Protein AF-A0A8D2JEU4-F1 (afdb_monomer_lite)

Foldseek 3Di:
DDQDDDDDDDDDDDDQPDDPVCLVVVCVVVVHHSVCCRVPDDDDDDDDPDPDDDDDHDDDPDDPVNVCCVVQVVCCVPVVDDPVNVVVVVVVVVVVVVVVVVVVVVVVVVVDDDDDDDDDPPPPPPPDPDPPPDDDDDDDDDDDDDDDDDDDDDDDDDDDDDD

Secondary structure (DSSP, 8-state):
--S-------------SS-HHHHHHHHHHHTS-HHHHHHH--------S-S---------S--HHHHHHHHHHHHHHHH---HHHHHHHHHHHHHHHHHHHHHHHHHHHTT---S----------S-------S-----------------------------

pLDDT: mean 71.34, std 24.63, range [29.52, 95.38]

Organism: Varanus komodoensis (NCBI:txid61221)

InterPro domains:
  IPR001873 Epithelial sodium channel [PF00858] (2-92)
  IPR001873 Epithelial sodium channel [PR01078] (38-58)
  IPR001873 Epithelial sodium channel [PR01078] (58-72)
  IPR001873 Epithelial sodium channel [PR01078] (72-88)
  IPR001873 Epithelial sodium channel [PTHR11690] (2-103)

Structure (mmCIF, N/CA/C/O backbone):
data_AF-A0A8D2JEU4-F1
#
_entry.id   AF-A0A8D2JEU4-F1
#
loop_
_atom_site.group_PDB
_atom_site.id
_atom_site.type_symbol
_atom_site.label_atom_id
_atom_site.label_alt_id
_atom_site.label_comp_id
_atom_site.label_asym_id
_atom_site.label_entity_id
_atom_site.label_seq_id
_atom_site.pdbx_PDB_ins_code
_atom_site.Cartn_x
_atom_site.Cartn_y
_atom_site.Cartn_z
_atom_site.occupancy
_atom_site.B_iso_or_equiv
_atom_site.auth_seq_id
_atom_site.auth_comp_id
_atom_site.auth_asym_id
_atom_site.auth_atom_id
_atom_site.pdbx_PDB_model_num
ATOM 1 N N . MET A 1 1 ? -12.568 -12.970 -6.752 1.00 80.62 1 MET A N 1
ATOM 2 C CA . MET A 1 1 ? -12.698 -12.207 -5.489 1.00 80.62 1 MET A CA 1
ATOM 3 C C . MET A 1 1 ? -12.563 -10.726 -5.826 1.00 80.62 1 MET A C 1
ATOM 5 O O . MET A 1 1 ? -11.827 -10.441 -6.764 1.00 80.62 1 MET A O 1
ATOM 9 N N . PRO A 1 2 ? -13.286 -9.811 -5.163 1.00 93.69 2 PRO A N 1
ATOM 10 C CA . PRO A 1 2 ? -13.174 -8.371 -5.423 1.00 93.69 2 PRO A CA 1
ATOM 11 C C . PRO A 1 2 ? -11.810 -7.816 -4.976 1.00 93.69 2 PRO A C 1
ATOM 13 O O . PRO A 1 2 ? -11.245 -8.294 -3.996 1.00 93.69 2 PRO A O 1
ATOM 16 N N . CYS A 1 3 ? -11.294 -6.812 -5.692 1.00 92.31 3 CYS A N 1
ATOM 17 C CA . CYS A 1 3 ? -9.988 -6.195 -5.412 1.00 92.31 3 CYS A CA 1
ATOM 18 C C . CYS A 1 3 ? -9.998 -5.273 -4.186 1.00 92.31 3 CYS A C 1
ATOM 20 O O . CYS A 1 3 ? -8.947 -5.012 -3.613 1.00 92.31 3 CYS A O 1
ATOM 22 N N . ASN A 1 4 ? -11.173 -4.771 -3.799 1.00 94.62 4 ASN A N 1
ATOM 23 C CA . ASN A 1 4 ? -11.349 -3.936 -2.620 1.00 94.62 4 ASN A CA 1
ATOM 24 C C . ASN A 1 4 ? -12.328 -4.619 -1.662 1.00 94.62 4 ASN A C 1
ATOM 26 O O . ASN A 1 4 ? -13.444 -4.971 -2.057 1.00 94.62 4 ASN A O 1
ATOM 30 N N . VAL A 1 5 ? -11.885 -4.842 -0.426 1.00 93.50 5 VAL A N 1
ATOM 31 C CA . VAL A 1 5 ? -12.667 -5.473 0.639 1.00 93.50 5 VAL A CA 1
ATOM 32 C C . VAL A 1 5 ? -12.314 -4.813 1.961 1.00 93.50 5 VAL A C 1
ATOM 34 O O . VAL A 1 5 ? -11.150 -4.772 2.347 1.00 93.50 5 VAL A O 1
ATOM 37 N N . THR A 1 6 ? -13.333 -4.390 2.700 1.00 92.62 6 THR A N 1
ATOM 38 C CA . THR A 1 6 ? -13.192 -3.968 4.094 1.00 92.62 6 THR A CA 1
ATOM 39 C C . THR A 1 6 ? -13.595 -5.122 5.004 1.00 92.62 6 THR A C 1
ATOM 41 O O . THR A 1 6 ? -14.684 -5.680 4.860 1.00 92.62 6 THR A O 1
ATOM 44 N N . ARG A 1 7 ? -12.718 -5.506 5.938 1.00 91.31 7 ARG A N 1
ATOM 45 C CA . ARG A 1 7 ? -13.013 -6.510 6.969 1.00 91.31 7 ARG A CA 1
ATOM 46 C C . ARG A 1 7 ? -12.934 -5.864 8.344 1.00 91.31 7 ARG A C 1
ATOM 48 O O . ARG A 1 7 ? -11.954 -5.198 8.648 1.00 91.31 7 ARG A O 1
ATOM 55 N N . TYR A 1 8 ? -13.944 -6.112 9.170 1.00 92.00 8 TYR A N 1
ATOM 56 C CA . TYR A 1 8 ? -13.958 -5.698 10.569 1.00 92.00 8 TYR A CA 1
ATOM 57 C C . TYR A 1 8 ? -13.536 -6.885 11.433 1.00 92.00 8 TYR A C 1
ATOM 59 O O . TYR A 1 8 ? -14.291 -7.849 11.588 1.00 92.00 8 TYR A O 1
ATOM 67 N N . GLY A 1 9 ? -12.305 -6.841 11.947 1.00 91.31 9 GLY A N 1
ATOM 68 C CA . GLY A 1 9 ? -11.882 -7.740 13.017 1.00 91.31 9 GLY A CA 1
ATOM 69 C C . GLY A 1 9 ? -12.750 -7.494 14.250 1.00 91.31 9 GLY A C 1
ATOM 70 O O . GLY A 1 9 ? -13.063 -6.348 14.561 1.00 91.31 9 GLY A O 1
ATOM 71 N N . LYS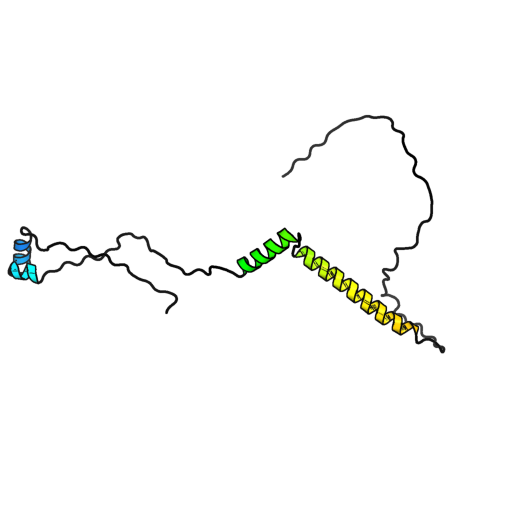 A 1 10 ? -13.186 -8.563 14.918 1.00 92.12 10 LYS A N 1
ATOM 72 C CA . LYS A 1 10 ? -14.006 -8.470 16.129 1.00 92.12 10 LYS A CA 1
ATOM 73 C C . LYS A 1 10 ? -13.313 -9.186 17.277 1.00 92.12 10 LYS A C 1
ATOM 75 O O . LYS A 1 10 ? -12.967 -10.360 17.145 1.00 92.12 10 LYS A O 1
ATOM 80 N N . GLU A 1 11 ? -13.200 -8.505 18.403 1.00 92.75 11 GLU A N 1
ATOM 81 C CA . GLU A 1 11 ? -12.842 -9.099 19.684 1.00 92.75 11 GLU A CA 1
ATOM 82 C C . GLU A 1 11 ? -14.049 -8.993 20.619 1.00 92.75 11 GLU A C 1
ATOM 84 O O . GLU A 1 11 ? -14.778 -8.003 20.594 1.00 92.75 11 GLU A O 1
ATOM 89 N N . LEU A 1 12 ? -14.328 -10.053 21.380 1.00 94.06 12 LEU A N 1
ATOM 90 C CA . LEU A 1 12 ? -15.515 -10.136 22.228 1.00 94.06 12 LEU A CA 1
ATOM 91 C C . LEU A 1 12 ? -15.093 -10.278 23.686 1.00 94.06 12 LEU A C 1
ATOM 93 O O . LEU A 1 12 ? -14.412 -11.237 24.043 1.00 94.06 12 LEU A O 1
ATOM 97 N N . SER A 1 13 ? -15.576 -9.369 24.529 1.00 94.94 13 SER A N 1
ATOM 98 C CA . SER A 1 13 ? -15.498 -9.481 25.983 1.00 94.94 13 SER A CA 1
ATOM 99 C C . SER A 1 13 ? -16.908 -9.473 26.579 1.00 94.94 13 SER A C 1
ATOM 101 O O . SER A 1 13 ? -17.816 -8.820 26.066 1.00 94.94 13 SER A O 1
ATOM 103 N N . MET A 1 14 ? -17.125 -10.267 27.630 1.00 95.00 14 MET A N 1
ATOM 104 C CA . MET A 1 14 ? -18.441 -10.441 28.250 1.00 95.00 14 MET A CA 1
ATOM 105 C C . MET A 1 14 ? -18.335 -10.313 29.765 1.00 95.00 14 MET A C 1
ATOM 107 O O . MET A 1 14 ? -17.448 -10.893 30.391 1.00 95.00 14 MET A O 1
ATOM 111 N N . VAL A 1 15 ? -19.283 -9.591 30.361 1.00 94.88 15 VAL A N 1
ATOM 112 C CA . VAL A 1 15 ? -19.426 -9.450 31.814 1.00 94.88 15 VAL A CA 1
ATOM 113 C C . VAL A 1 15 ? -20.847 -9.798 32.239 1.00 94.88 15 VAL A C 1
ATOM 115 O O . VAL A 1 15 ? -21.806 -9.605 31.493 1.00 94.88 15 VAL A O 1
ATOM 118 N N . LYS A 1 16 ? -20.997 -10.322 33.459 1.00 93.50 16 LYS A N 1
ATOM 119 C CA . LYS A 1 16 ? -22.308 -10.704 33.989 1.00 93.50 16 LYS A CA 1
ATOM 120 C C . LYS A 1 16 ? -23.135 -9.465 34.348 1.00 93.50 16 LYS A C 1
ATOM 122 O O . LYS A 1 16 ? -22.726 -8.666 35.190 1.00 93.50 16 LYS A O 1
ATOM 127 N N . ILE A 1 17 ? -24.334 -9.369 33.777 1.00 93.06 17 ILE A N 1
ATOM 128 C CA . ILE A 1 17 ? -25.355 -8.353 34.069 1.00 93.06 17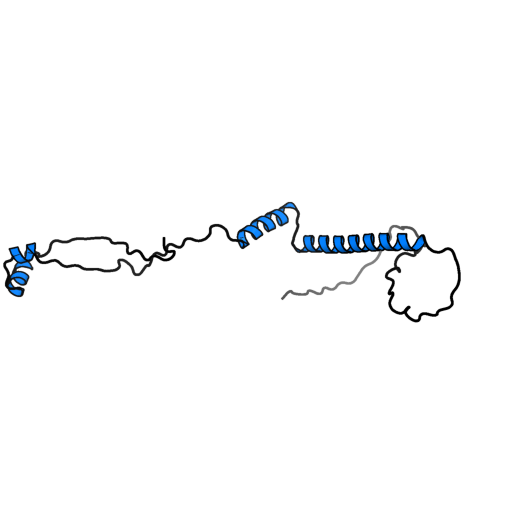 ILE A CA 1
ATOM 129 C C . ILE A 1 17 ? -26.661 -9.092 34.427 1.00 93.06 17 ILE A C 1
ATOM 131 O O . ILE A 1 17 ? -26.957 -10.104 33.798 1.00 93.06 17 ILE A O 1
ATOM 135 N N . PRO A 1 18 ? -27.457 -8.627 35.407 1.00 91.75 18 PRO A N 1
ATOM 136 C CA . PRO A 1 18 ? -27.185 -7.536 36.342 1.00 91.75 18 PRO A CA 1
ATOM 137 C C . PRO A 1 18 ? -26.277 -7.959 37.510 1.00 91.75 18 PRO A C 1
ATOM 139 O O . PRO A 1 18 ? -26.139 -9.140 37.832 1.00 91.75 18 PRO A O 1
ATOM 142 N N . SER A 1 19 ? -25.681 -6.976 38.191 1.00 93.31 19 SER A N 1
ATOM 143 C CA . SER A 1 19 ? -25.018 -7.217 39.476 1.00 93.31 19 SER A CA 1
ATOM 144 C C . SER A 1 19 ? -26.069 -7.361 40.582 1.00 93.31 19 SER A C 1
ATOM 146 O O . SER A 1 19 ? -27.193 -6.873 40.453 1.00 93.31 19 SER A O 1
ATOM 148 N N . LYS A 1 20 ? -25.714 -7.985 41.715 1.00 91.00 20 LYS A N 1
ATOM 149 C CA . LYS A 1 20 ? -26.638 -8.130 42.860 1.00 91.00 20 LYS A CA 1
ATOM 150 C C . LYS A 1 20 ? -27.189 -6.780 43.350 1.00 91.00 20 LYS A C 1
ATOM 152 O O . LYS A 1 20 ? -28.319 -6.718 43.821 1.00 91.00 20 LYS A O 1
ATOM 157 N N . ALA A 1 21 ? -26.405 -5.708 43.218 1.00 91.56 21 ALA A N 1
ATOM 158 C CA . ALA A 1 21 ? -26.816 -4.358 43.591 1.00 91.56 21 ALA A CA 1
ATOM 159 C C . ALA A 1 21 ? -27.789 -3.736 42.571 1.00 91.56 21 ALA A C 1
ATOM 161 O O . ALA A 1 21 ? -28.763 -3.098 42.969 1.00 91.56 21 ALA A O 1
ATOM 162 N N . SER A 1 22 ? -27.565 -3.933 41.265 1.00 92.94 22 SER A N 1
ATOM 163 C CA . SER A 1 22 ? -28.399 -3.330 40.214 1.00 92.94 22 SER A CA 1
ATOM 164 C C . SER A 1 22 ? -29.643 -4.148 39.853 1.00 92.94 22 SER A C 1
ATOM 166 O O . SER A 1 22 ? -30.590 -3.580 39.308 1.00 92.94 22 SER A O 1
ATOM 168 N N . ALA A 1 23 ? -29.693 -5.440 40.200 1.00 93.25 23 ALA A N 1
ATOM 169 C CA . ALA A 1 23 ? -30.819 -6.331 39.902 1.00 93.25 23 ALA A CA 1
ATOM 170 C C . ALA A 1 23 ? -32.158 -5.790 40.431 1.00 93.25 23 ALA A C 1
ATOM 172 O O . ALA A 1 23 ? -33.114 -5.678 39.666 1.00 93.25 23 ALA A O 1
ATOM 173 N N . LYS A 1 24 ? -32.201 -5.350 41.697 1.00 92.44 24 LYS A N 1
ATOM 174 C CA . LYS A 1 24 ? -33.398 -4.758 42.327 1.00 92.44 24 LYS A CA 1
ATOM 175 C C . LYS A 1 24 ? -33.874 -3.490 41.623 1.00 92.44 24 LYS A C 1
ATOM 177 O O . LYS A 1 24 ? -35.073 -3.290 41.432 1.00 92.44 24 LYS A O 1
ATOM 182 N N . TYR A 1 25 ? -32.934 -2.630 41.232 1.00 93.69 25 TYR A N 1
ATOM 183 C CA . TYR A 1 25 ? -33.246 -1.394 40.519 1.00 93.69 25 TYR A CA 1
ATOM 184 C C . TYR A 1 25 ? -33.822 -1.689 39.131 1.00 93.69 25 TYR A C 1
ATOM 186 O O . TYR A 1 25 ? -34.853 -1.130 38.766 1.00 93.69 25 TYR A O 1
ATOM 194 N N . LEU A 1 26 ? -33.197 -2.599 38.380 1.00 93.19 26 LEU A N 1
ATOM 195 C CA . LEU A 1 26 ? -33.648 -2.983 37.042 1.00 93.19 26 LEU A CA 1
ATOM 196 C C . LEU A 1 26 ? -35.003 -3.699 37.083 1.00 93.19 26 LEU A C 1
ATOM 198 O O . LEU A 1 26 ? -35.884 -3.367 36.294 1.00 93.19 26 LEU A O 1
ATOM 202 N N . ALA A 1 27 ? -35.208 -4.600 38.046 1.00 94.00 27 ALA A N 1
ATOM 203 C CA . ALA A 1 27 ? -36.485 -5.270 38.277 1.00 94.00 27 ALA A CA 1
ATOM 204 C C . ALA A 1 27 ? -37.617 -4.263 38.534 1.00 94.00 27 ALA A C 1
ATOM 206 O O . ALA A 1 27 ? -38.663 -4.320 37.887 1.00 94.00 27 ALA A O 1
ATOM 207 N N . LYS A 1 28 ? -37.380 -3.271 39.407 1.00 94.56 28 LYS A N 1
ATOM 208 C CA . LYS A 1 28 ? -38.354 -2.208 39.699 1.00 94.56 28 LYS A CA 1
ATOM 209 C C . LYS A 1 28 ? -38.577 -1.269 38.509 1.00 94.56 28 LYS A C 1
ATOM 211 O O . LYS A 1 28 ? -39.714 -0.889 38.250 1.00 94.56 28 LYS A O 1
ATOM 216 N N . LYS A 1 29 ? -37.518 -0.904 37.778 1.00 94.62 29 LYS A N 1
ATOM 217 C CA . LYS A 1 29 ? -37.586 0.012 36.625 1.00 94.62 29 LYS A CA 1
ATOM 218 C C . LYS A 1 29 ? -38.370 -0.581 35.457 1.00 94.62 29 LYS A C 1
ATOM 220 O O . LYS A 1 29 ? -39.148 0.128 34.832 1.00 94.62 29 LYS A O 1
ATOM 225 N N . TYR A 1 30 ? -38.166 -1.864 35.176 1.00 93.75 30 TYR A N 1
ATOM 226 C CA . TYR A 1 30 ? -38.845 -2.560 34.082 1.00 93.75 30 TYR A CA 1
ATOM 227 C C . TYR A 1 30 ? -40.109 -3.307 34.528 1.00 93.75 30 TYR A C 1
ATOM 229 O O . TYR A 1 30 ? -40.765 -3.926 33.696 1.00 93.75 30 TYR A O 1
ATOM 237 N N . ASN A 1 31 ? -40.467 -3.235 35.817 1.00 95.38 31 ASN A N 1
ATOM 238 C CA . ASN A 1 31 ? -41.595 -3.941 36.429 1.00 95.38 31 ASN A CA 1
ATOM 239 C C . ASN A 1 31 ? -41.601 -5.452 36.113 1.00 95.38 31 ASN A C 1
ATOM 241 O O . ASN A 1 31 ? -42.610 -6.026 35.697 1.00 95.38 31 ASN A O 1
ATOM 245 N N . ARG A 1 32 ? -40.437 -6.095 36.258 1.00 94.88 32 ARG A N 1
ATOM 246 C CA . ARG A 1 32 ? -40.225 -7.533 36.018 1.00 94.88 32 ARG A CA 1
ATOM 247 C C . ARG A 1 32 ? -39.511 -8.176 37.201 1.00 94.88 32 ARG A C 1
ATOM 249 O O . ARG A 1 32 ? -38.895 -7.484 38.005 1.00 94.88 32 ARG A O 1
ATOM 256 N N . SER A 1 33 ? -39.585 -9.504 37.306 1.00 93.81 33 SER A N 1
ATOM 257 C CA . SER A 1 33 ? -38.849 -10.248 38.332 1.00 93.81 33 SER A CA 1
ATOM 258 C C . SER A 1 33 ? -37.338 -10.158 38.099 1.00 93.81 33 SER A C 1
ATOM 260 O O . SER A 1 33 ? -36.881 -10.049 36.962 1.00 93.81 33 SER A O 1
ATOM 262 N N . GLU A 1 34 ? -36.544 -10.243 39.169 1.00 90.81 34 GLU A N 1
ATOM 263 C CA . GLU A 1 34 ? -35.075 -10.242 39.065 1.00 90.81 34 GLU A CA 1
ATOM 264 C C . GLU A 1 34 ? -34.558 -11.375 38.164 1.00 90.81 34 GLU A C 1
ATOM 266 O O . GLU A 1 34 ? -33.603 -11.181 37.414 1.00 90.81 34 GLU A O 1
ATOM 271 N N . GLN A 1 35 ? -35.233 -12.529 38.183 1.00 91.38 35 GLN A N 1
ATOM 272 C CA . GLN A 1 35 ? -34.915 -13.663 37.319 1.00 91.38 35 GLN A CA 1
ATOM 273 C C . GLN A 1 35 ? -35.141 -13.336 35.837 1.00 91.38 35 GLN A C 1
ATOM 275 O O . GLN A 1 35 ? -34.259 -13.574 35.017 1.00 91.38 35 GLN A O 1
ATOM 280 N N . TYR A 1 36 ? -36.264 -12.692 35.502 1.00 93.69 36 TYR A N 1
ATOM 281 C CA . TYR A 1 36 ? -36.540 -12.265 34.130 1.00 93.69 36 TYR A CA 1
ATOM 282 C C . TYR A 1 36 ? -35.481 -11.281 33.623 1.00 93.69 36 TYR A C 1
ATOM 284 O O . TYR A 1 36 ? -35.064 -11.365 32.469 1.00 93.69 36 TYR A O 1
ATOM 292 N N . ILE A 1 37 ? -35.019 -10.372 34.487 1.00 94.81 37 ILE A N 1
ATOM 293 C CA . ILE A 1 37 ? -33.948 -9.432 34.146 1.00 94.81 37 ILE A CA 1
ATOM 294 C C . ILE A 1 37 ? -32.645 -10.175 33.829 1.00 94.81 37 ILE A C 1
ATOM 296 O O . ILE A 1 37 ? -31.997 -9.843 32.843 1.00 94.81 37 ILE A O 1
ATOM 300 N N . GLY A 1 38 ? -32.270 -11.177 34.626 1.00 91.88 38 GLY A N 1
ATOM 301 C CA . GLY A 1 38 ? -31.041 -11.948 34.407 1.00 91.88 38 GLY A CA 1
ATOM 302 C C . GLY A 1 38 ? -31.057 -12.840 33.162 1.00 91.88 38 GLY A C 1
ATOM 303 O O . GLY A 1 38 ? -29.997 -13.120 32.614 1.00 91.88 38 GLY A O 1
ATOM 304 N N . GLU A 1 39 ? -32.236 -13.273 32.718 1.00 93.50 39 GLU A N 1
ATOM 305 C CA . GLU A 1 39 ? -32.387 -14.178 31.569 1.00 93.50 39 GLU A CA 1
ATOM 306 C C . GLU A 1 39 ? -32.635 -13.440 30.242 1.00 93.50 39 GLU A C 1
ATOM 308 O O . GLU A 1 39 ? -32.327 -13.980 29.184 1.00 93.50 39 GLU A O 1
ATOM 313 N N . ASN A 1 40 ? -33.177 -12.214 30.280 1.00 93.81 40 ASN A N 1
ATOM 314 C CA . ASN A 1 40 ? -33.650 -11.518 29.073 1.00 93.81 40 ASN A CA 1
ATOM 315 C C . ASN A 1 40 ? -32.964 -10.173 28.794 1.00 93.81 40 ASN A C 1
ATOM 317 O O . ASN A 1 40 ? -33.105 -9.651 27.688 1.00 93.81 40 ASN A O 1
ATOM 321 N N . ILE A 1 41 ? -32.250 -9.574 29.756 1.00 92.56 41 ILE A N 1
ATOM 322 C CA . ILE A 1 41 ? -31.515 -8.326 29.502 1.00 92.56 41 ILE A CA 1
ATOM 323 C C . ILE A 1 41 ? -30.114 -8.630 28.976 1.00 92.56 41 ILE A C 1
ATOM 325 O O . ILE A 1 41 ? -29.345 -9.362 29.594 1.00 92.56 41 ILE A O 1
ATOM 329 N N . LEU A 1 42 ? -29.766 -7.969 27.871 1.00 93.88 42 LEU A N 1
ATOM 330 C CA . LEU A 1 42 ? -28.419 -7.919 27.316 1.00 93.88 42 LEU A CA 1
ATOM 331 C C . LEU A 1 42 ? -27.991 -6.464 27.109 1.00 93.88 42 LEU A C 1
ATOM 333 O O . LEU A 1 42 ? -28.816 -5.593 26.832 1.00 93.88 42 LEU A O 1
ATOM 337 N N . VAL A 1 43 ? -26.693 -6.210 27.239 1.00 93.81 43 VAL A N 1
ATOM 338 C CA . VAL A 1 43 ? -26.073 -4.925 26.908 1.00 93.81 43 VAL A CA 1
ATOM 339 C C . VAL A 1 43 ? -24.994 -5.214 25.877 1.00 93.81 43 VAL A C 1
ATOM 341 O O . VAL A 1 43 ? -24.151 -6.079 26.104 1.00 93.81 43 VAL A O 1
ATOM 344 N N . LEU A 1 44 ? -25.055 -4.523 24.742 1.00 95.25 44 LEU A N 1
ATOM 345 C CA . LEU A 1 44 ? -24.092 -4.645 23.656 1.00 95.25 44 LEU A CA 1
ATOM 346 C C . LEU A 1 44 ? -23.411 -3.295 23.473 1.00 95.25 44 LEU A C 1
ATOM 348 O O . LEU A 1 44 ? -24.085 -2.305 23.197 1.00 95.25 44 LEU A O 1
ATOM 352 N N . ASP A 1 45 ? -22.094 -3.283 23.628 1.00 94.44 45 ASP A N 1
ATOM 353 C CA . ASP A 1 45 ? -21.260 -2.119 23.360 1.00 94.44 45 ASP A CA 1
ATOM 354 C C . ASP A 1 45 ? -20.334 -2.446 22.184 1.00 94.44 45 ASP A C 1
ATOM 356 O O . ASP A 1 45 ? -19.636 -3.462 22.205 1.00 94.44 45 ASP A O 1
ATOM 360 N N . ILE A 1 46 ? -20.395 -1.634 21.127 1.00 94.69 46 ILE A N 1
ATOM 361 C CA . ILE A 1 46 ? -19.601 -1.805 19.906 1.00 94.69 46 ILE A CA 1
ATOM 362 C C . ILE A 1 46 ? -18.751 -0.556 19.749 1.00 94.69 46 ILE A C 1
ATOM 364 O O . ILE A 1 46 ? -19.267 0.530 19.485 1.00 94.69 46 ILE A O 1
ATOM 368 N N . PHE A 1 47 ? -17.443 -0.735 19.862 1.00 92.88 47 PHE A N 1
ATOM 369 C CA . PHE A 1 47 ? -16.470 0.338 19.747 1.00 92.88 47 PHE A CA 1
ATOM 370 C C . PHE A 1 47 ? -15.244 -0.131 18.961 1.00 92.88 47 PHE A C 1
ATOM 372 O O . PHE A 1 47 ? -14.995 -1.327 18.809 1.00 92.88 47 PHE A O 1
ATOM 379 N N . PHE A 1 48 ? -14.482 0.830 18.444 1.00 91.38 48 PHE A N 1
ATOM 380 C CA . PHE A 1 48 ? -13.181 0.573 17.835 1.00 91.38 48 PHE A CA 1
ATOM 381 C C . PHE A 1 48 ? -12.106 0.626 18.924 1.00 91.38 48 PHE A C 1
ATOM 383 O O . PHE A 1 48 ? -12.049 1.603 19.667 1.00 91.38 48 PHE A O 1
ATOM 390 N N . GLU A 1 49 ? -11.262 -0.405 19.019 1.00 83.31 49 GLU A N 1
ATOM 391 C CA . GLU A 1 49 ? -10.174 -0.481 20.011 1.00 83.31 49 GLU A CA 1
ATOM 392 C C . GLU A 1 49 ? -9.162 0.661 19.838 1.00 83.31 49 GLU A C 1
ATOM 394 O O . GLU A 1 49 ? -8.758 1.312 20.799 1.00 83.31 49 GLU A O 1
ATOM 399 N N . ALA A 1 50 ? -8.808 0.957 18.590 1.00 81.19 50 ALA A N 1
ATOM 400 C CA . ALA A 1 50 ? -8.014 2.112 18.212 1.00 81.19 50 ALA A CA 1
ATOM 401 C C . ALA A 1 50 ? -8.576 2.715 16.920 1.00 81.19 50 ALA A C 1
ATOM 403 O O . ALA A 1 50 ? -9.104 2.003 16.068 1.00 81.19 50 ALA A O 1
ATOM 404 N N . LEU A 1 51 ? -8.387 4.023 16.718 1.00 76.12 51 LEU A N 1
ATOM 405 C CA . LEU A 1 51 ? -8.656 4.715 15.443 1.00 76.12 51 LEU A CA 1
ATOM 406 C C . LEU A 1 51 ? -7.632 4.352 14.345 1.00 76.12 51 LEU A C 1
ATOM 408 O O . LEU A 1 51 ? -7.468 5.085 13.371 1.00 76.12 51 LEU A O 1
ATOM 412 N N . ASN A 1 52 ? -6.912 3.242 14.520 1.00 70.62 52 ASN A N 1
ATOM 413 C CA . ASN A 1 52 ? -5.881 2.788 13.610 1.00 70.62 52 ASN A CA 1
ATOM 414 C C . ASN A 1 52 ? -6.488 1.770 12.642 1.00 70.62 52 ASN A C 1
ATOM 416 O O . ASN A 1 52 ? -6.917 0.691 13.044 1.00 70.62 52 ASN A O 1
ATOM 420 N N . TYR A 1 53 ? -6.546 2.133 11.366 1.00 80.75 53 TYR A N 1
ATOM 421 C CA . TYR A 1 53 ? -7.023 1.254 10.307 1.00 80.75 53 TYR A CA 1
ATOM 422 C C . TYR A 1 53 ? -5.841 0.472 9.745 1.00 80.75 53 TYR A C 1
ATOM 424 O O . TYR A 1 53 ? -4.857 1.065 9.304 1.00 80.75 53 TYR A O 1
ATOM 432 N N . GLU A 1 54 ? -5.943 -0.852 9.717 1.00 81.31 54 GLU A N 1
ATOM 433 C CA . GLU A 1 54 ? -4.956 -1.678 9.031 1.00 81.31 54 GLU A CA 1
ATOM 434 C C . GLU A 1 54 ? -5.320 -1.786 7.546 1.00 81.31 54 GLU A C 1
ATOM 436 O O . GLU A 1 54 ? -6.418 -2.213 7.181 1.00 81.31 54 GLU A O 1
ATOM 441 N N . THR A 1 55 ? -4.398 -1.372 6.677 1.00 85.56 55 THR A N 1
ATOM 442 C CA . THR A 1 55 ? -4.557 -1.464 5.222 1.00 85.56 55 THR A CA 1
ATOM 443 C C . THR A 1 55 ? -3.640 -2.558 4.685 1.00 85.56 55 THR A C 1
ATOM 445 O O . THR A 1 55 ? -2.421 -2.485 4.812 1.00 85.56 55 THR A O 1
ATOM 448 N N . ILE A 1 56 ? -4.231 -3.601 4.094 1.00 85.06 56 ILE A N 1
ATOM 449 C CA . ILE A 1 56 ? -3.492 -4.707 3.473 1.00 85.06 56 ILE A CA 1
ATOM 450 C C . ILE A 1 56 ? -3.622 -4.565 1.960 1.00 85.06 56 ILE A C 1
ATOM 452 O O . ILE A 1 56 ? -4.631 -4.947 1.366 1.00 85.06 56 ILE A O 1
ATOM 456 N N . GLU A 1 57 ? -2.589 -4.005 1.338 1.00 88.69 57 GLU A N 1
ATOM 457 C CA . GLU A 1 57 ? -2.522 -3.827 -0.111 1.00 88.69 57 GLU A CA 1
ATOM 458 C C . GLU A 1 57 ? -1.606 -4.866 -0.755 1.00 88.69 57 GLU A C 1
ATOM 460 O O . GLU A 1 57 ? -0.464 -5.072 -0.341 1.00 88.69 57 GLU A O 1
ATOM 465 N N . GLN A 1 58 ? -2.084 -5.490 -1.831 1.00 85.62 58 GLN A N 1
ATOM 466 C CA . GLN A 1 58 ? -1.261 -6.362 -2.662 1.00 85.62 58 GLN A CA 1
ATOM 467 C C . GLN A 1 58 ? -0.520 -5.521 -3.699 1.00 85.62 58 GLN A C 1
ATOM 469 O O . GLN A 1 58 ? -1.086 -5.115 -4.714 1.00 85.62 58 GLN A O 1
ATOM 474 N N . LYS A 1 59 ? 0.761 -5.256 -3.441 1.00 88.94 59 LYS A N 1
ATOM 475 C CA . LYS A 1 59 ? 1.640 -4.554 -4.382 1.00 88.94 59 LYS A CA 1
ATOM 476 C C . LYS A 1 59 ? 2.343 -5.553 -5.294 1.00 88.94 59 LYS A C 1
ATOM 478 O O . LYS A 1 59 ? 2.675 -6.665 -4.882 1.00 88.94 59 LYS A O 1
ATOM 483 N N . LYS A 1 60 ? 2.565 -5.165 -6.551 1.00 87.12 60 LYS A N 1
ATOM 484 C CA . LYS A 1 60 ? 3.360 -5.970 -7.484 1.00 87.12 60 LYS A CA 1
ATOM 485 C C . LYS A 1 60 ? 4.791 -6.035 -6.953 1.00 87.12 60 LYS A C 1
ATOM 487 O O . LYS A 1 60 ? 5.392 -4.999 -6.704 1.00 87.12 60 LYS A O 1
ATOM 492 N N . ALA A 1 61 ? 5.330 -7.242 -6.805 1.00 85.88 61 ALA A N 1
ATOM 493 C CA . ALA A 1 61 ? 6.707 -7.434 -6.344 1.00 85.88 61 ALA A CA 1
ATOM 494 C C . ALA A 1 61 ? 7.748 -6.931 -7.360 1.00 85.88 61 ALA A C 1
ATOM 496 O O . ALA A 1 61 ? 8.893 -6.686 -7.000 1.00 85.88 61 ALA A O 1
ATOM 497 N N . TYR A 1 62 ? 7.348 -6.787 -8.627 1.00 87.38 62 TYR A N 1
ATOM 498 C CA . TYR A 1 62 ? 8.215 -6.330 -9.696 1.00 87.38 62 TYR A CA 1
ATOM 499 C C . TYR A 1 62 ? 7.450 -5.442 -10.674 1.00 87.38 62 TYR A C 1
ATOM 501 O O . TYR A 1 62 ? 6.365 -5.797 -11.146 1.00 87.38 62 TYR A O 1
ATOM 509 N N . GLU A 1 63 ? 8.024 -4.284 -10.975 1.00 91.56 63 GLU A N 1
ATOM 510 C CA . GLU A 1 63 ? 7.496 -3.337 -11.952 1.00 91.56 63 GLU A CA 1
ATOM 511 C C . GLU A 1 63 ? 8.385 -3.287 -13.194 1.00 91.56 63 GLU A C 1
ATOM 513 O O . GLU A 1 63 ? 9.545 -3.691 -13.166 1.00 91.56 63 GLU A O 1
ATOM 518 N N . VAL A 1 64 ? 7.856 -2.740 -14.292 1.00 93.19 64 VAL A N 1
ATOM 519 C CA . VAL A 1 64 ? 8.626 -2.541 -15.534 1.00 93.19 64 VAL A CA 1
ATOM 520 C C . VAL A 1 64 ? 9.866 -1.679 -15.276 1.00 93.19 64 VAL A C 1
ATOM 522 O O . VAL A 1 64 ? 10.918 -1.933 -15.852 1.00 93.19 64 VAL A O 1
ATOM 525 N N . ALA A 1 65 ? 9.769 -0.708 -14.362 1.00 91.06 65 ALA A N 1
ATOM 526 C CA . ALA A 1 65 ? 10.912 0.082 -13.919 1.00 91.06 65 ALA A CA 1
ATOM 527 C C . ALA A 1 65 ? 11.990 -0.782 -13.235 1.00 91.06 65 ALA A C 1
ATOM 529 O O . ALA A 1 65 ? 13.169 -0.608 -13.528 1.00 91.06 65 ALA A O 1
ATOM 530 N N . GLY A 1 66 ? 11.592 -1.747 -12.396 1.00 92.31 66 GLY A N 1
ATOM 531 C CA . GLY A 1 66 ? 12.507 -2.725 -11.797 1.00 92.31 66 GLY A CA 1
ATOM 532 C C . GLY A 1 66 ? 13.188 -3.601 -12.851 1.00 92.31 66 GLY A C 1
ATOM 533 O O . GLY A 1 66 ? 14.403 -3.757 -12.817 1.00 92.31 66 GLY A O 1
ATOM 534 N N . LEU A 1 67 ? 12.433 -4.061 -13.858 1.00 93.44 67 LEU A N 1
ATOM 535 C CA . LEU A 1 67 ? 12.970 -4.838 -14.985 1.00 93.44 67 LEU A CA 1
ATOM 536 C C . LEU A 1 67 ? 14.048 -4.089 -15.762 1.00 93.44 67 LEU A C 1
ATOM 538 O O . LEU A 1 67 ? 15.126 -4.620 -16.028 1.00 93.44 67 LEU A O 1
ATOM 542 N N . LEU A 1 68 ? 13.747 -2.850 -16.143 1.00 90.38 68 LEU A N 1
ATOM 543 C CA . LEU A 1 68 ? 14.679 -2.009 -16.885 1.00 90.38 68 LEU A CA 1
ATOM 544 C C . LEU A 1 68 ? 15.892 -1.626 -16.028 1.00 90.38 68 LEU A C 1
ATOM 546 O O . LEU A 1 68 ? 16.996 -1.533 -16.562 1.00 90.38 68 LEU A O 1
ATOM 550 N N . GLY A 1 69 ? 15.697 -1.450 -14.717 1.00 91.88 69 GLY A N 1
ATOM 551 C CA . GLY A 1 69 ? 16.763 -1.204 -13.749 1.00 91.88 69 GLY A CA 1
ATOM 552 C C . GLY A 1 69 ? 17.737 -2.373 -13.631 1.00 91.88 69 GLY A C 1
ATOM 553 O O . GLY A 1 69 ? 18.943 -2.156 -13.711 1.00 91.88 69 GLY A O 1
ATOM 554 N N . ASP A 1 70 ? 17.242 -3.606 -13.530 1.00 93.50 70 ASP A N 1
ATOM 555 C CA . ASP A 1 70 ? 18.099 -4.793 -13.418 1.00 93.50 70 ASP A CA 1
ATOM 556 C C . ASP A 1 70 ? 18.875 -5.059 -14.715 1.00 93.50 70 ASP A C 1
ATOM 558 O O . ASP A 1 70 ? 20.080 -5.322 -14.680 1.00 93.50 70 ASP A O 1
ATOM 562 N N . ILE A 1 71 ? 18.218 -4.926 -15.873 1.00 90.62 71 ILE A N 1
ATOM 563 C CA . ILE A 1 71 ? 18.876 -5.068 -17.181 1.00 90.62 71 ILE A CA 1
ATOM 564 C C . ILE A 1 71 ? 19.921 -3.962 -17.370 1.00 90.62 71 ILE A C 1
ATOM 566 O O . ILE A 1 71 ? 21.071 -4.247 -17.701 1.00 90.62 71 ILE A O 1
ATOM 570 N N . GLY A 1 72 ? 19.544 -2.702 -17.144 1.00 88.31 72 GLY A N 1
ATOM 571 C CA . GLY A 1 72 ? 20.441 -1.557 -17.297 1.00 88.31 72 GLY A CA 1
ATOM 572 C C . GLY A 1 72 ? 21.605 -1.584 -16.307 1.00 88.31 72 GLY A C 1
ATOM 573 O O . GLY A 1 72 ? 22.736 -1.293 -16.688 1.00 88.31 72 GLY A O 1
ATOM 574 N N . GLY A 1 73 ? 21.354 -1.995 -15.065 1.00 89.06 73 GLY A N 1
ATOM 575 C CA . GLY A 1 73 ? 22.365 -2.136 -14.022 1.00 89.06 73 GLY A CA 1
ATOM 576 C C . GLY A 1 73 ? 23.390 -3.214 -14.355 1.00 89.06 73 GLY A C 1
ATOM 577 O O . GLY A 1 73 ? 24.589 -2.962 -14.260 1.00 89.06 73 GLY A O 1
ATOM 578 N N . GLN A 1 74 ? 22.947 -4.386 -14.822 1.00 89.12 74 GLN A N 1
ATOM 579 C CA . GLN A 1 74 ? 23.871 -5.438 -15.256 1.00 89.12 74 GLN A CA 1
ATOM 580 C C . GLN A 1 74 ? 24.648 -5.034 -16.518 1.00 89.12 74 GLN A C 1
ATOM 582 O O . GLN A 1 74 ? 25.870 -5.174 -16.550 1.00 89.12 74 GLN A O 1
ATOM 587 N N . MET A 1 75 ? 23.987 -4.479 -17.538 1.00 86.25 75 MET A N 1
ATOM 588 C CA . MET A 1 75 ? 24.672 -4.041 -18.765 1.00 86.25 75 MET A CA 1
ATOM 589 C C . MET A 1 75 ? 25.677 -2.905 -18.498 1.00 86.25 75 MET A C 1
ATOM 591 O O . MET A 1 75 ? 26.792 -2.927 -19.028 1.00 86.25 75 MET A O 1
ATOM 595 N N . GLY A 1 76 ? 25.320 -1.955 -17.630 1.00 85.25 76 GLY A N 1
ATOM 596 C CA . GLY A 1 76 ? 26.189 -0.855 -17.218 1.00 85.25 76 GLY A CA 1
ATOM 597 C C . GLY A 1 76 ? 27.375 -1.309 -16.367 1.00 85.25 76 GLY A C 1
ATOM 598 O O . GLY A 1 76 ? 28.479 -0.809 -16.560 1.00 85.25 76 GLY A O 1
ATOM 599 N N . LEU A 1 77 ? 27.186 -2.289 -15.478 1.00 80.69 77 LEU A N 1
ATOM 600 C CA . LEU A 1 77 ? 28.251 -2.797 -14.607 1.00 80.69 77 LEU A CA 1
ATOM 601 C C . LEU A 1 77 ? 29.268 -3.677 -15.352 1.00 80.69 77 LEU A C 1
ATOM 603 O O . LEU A 1 77 ? 30.462 -3.578 -15.084 1.00 80.69 77 LEU A O 1
ATOM 607 N N . PHE A 1 78 ? 28.814 -4.538 -16.270 1.00 73.62 78 PHE A N 1
ATOM 608 C CA . PHE A 1 78 ? 29.689 -5.516 -16.932 1.00 73.62 78 PHE A CA 1
ATOM 609 C C . PHE A 1 78 ? 30.356 -4.999 -18.212 1.00 73.62 78 PHE A C 1
ATOM 611 O O . PHE A 1 78 ? 31.479 -5.401 -18.508 1.00 73.62 78 PHE A O 1
ATOM 618 N N . ILE A 1 79 ? 29.683 -4.138 -18.982 1.00 76.50 79 ILE A N 1
ATOM 619 C CA . ILE A 1 79 ? 30.189 -3.648 -20.278 1.00 76.50 79 ILE A CA 1
ATOM 620 C C . ILE A 1 79 ? 30.576 -2.161 -20.195 1.00 76.50 79 ILE A C 1
ATOM 622 O O . ILE A 1 79 ? 31.304 -1.663 -21.050 1.00 76.50 79 ILE A O 1
ATOM 626 N N . GLY A 1 80 ? 30.099 -1.428 -19.180 1.00 74.44 80 GLY A N 1
ATOM 627 C CA . GLY A 1 80 ? 30.121 0.038 -19.206 1.00 74.44 80 GLY A CA 1
ATOM 628 C C . GLY A 1 80 ? 29.169 0.608 -20.264 1.00 74.44 80 GLY A C 1
ATOM 629 O O . GLY A 1 80 ? 29.271 1.780 -20.624 1.00 74.44 80 GLY A O 1
ATOM 630 N N . ALA A 1 81 ? 28.261 -0.222 -20.793 1.00 77.75 81 ALA A N 1
ATOM 631 C CA . ALA A 1 81 ? 27.320 0.171 -21.827 1.00 77.75 81 ALA A CA 1
ATOM 632 C C . ALA A 1 81 ? 26.172 0.973 -21.210 1.00 77.75 81 ALA A C 1
ATOM 634 O O . ALA A 1 81 ? 25.466 0.511 -20.315 1.00 77.75 81 ALA A O 1
ATOM 635 N N . SER A 1 82 ? 25.971 2.182 -21.721 1.00 76.56 82 SER A N 1
ATOM 636 C CA . SER A 1 82 ? 24.829 3.044 -21.417 1.00 76.56 82 SER A CA 1
ATOM 637 C C . SER A 1 82 ? 23.957 3.237 -22.661 1.00 76.56 82 SER A C 1
ATOM 639 O O . SER A 1 82 ? 24.362 2.901 -23.777 1.00 76.56 82 SER A O 1
ATOM 641 N N . ILE A 1 83 ? 22.771 3.834 -22.506 1.00 79.88 83 ILE A N 1
ATOM 642 C CA . ILE A 1 83 ? 21.902 4.183 -23.646 1.00 79.88 83 ILE A CA 1
ATOM 643 C C . ILE A 1 83 ? 22.669 5.012 -24.693 1.00 79.88 83 ILE A C 1
ATOM 645 O O . ILE A 1 83 ? 22.492 4.792 -25.887 1.00 79.88 83 ILE A O 1
ATOM 649 N N . LEU A 1 84 ? 23.582 5.891 -24.263 1.00 83.19 84 LEU A N 1
ATOM 650 C CA . LEU A 1 84 ? 24.418 6.689 -25.166 1.00 83.19 84 LEU A CA 1
ATOM 651 C C . LEU A 1 84 ? 25.351 5.816 -26.018 1.00 83.19 84 LEU A C 1
ATOM 653 O O . LEU A 1 84 ? 25.432 6.025 -27.222 1.00 83.19 84 LEU A O 1
ATOM 657 N N . THR A 1 85 ? 25.978 4.790 -25.429 1.00 85.81 85 THR A N 1
ATOM 658 C CA . THR A 1 85 ? 26.852 3.861 -26.178 1.00 85.81 85 THR A CA 1
ATOM 659 C C . THR A 1 85 ? 26.085 3.047 -27.223 1.00 85.81 85 THR A C 1
ATOM 661 O O . THR A 1 85 ? 26.601 2.753 -28.299 1.00 85.81 85 THR A O 1
ATOM 664 N N . VAL A 1 86 ? 24.822 2.709 -26.939 1.00 85.56 86 VAL A N 1
ATOM 665 C CA . VAL A 1 86 ? 23.952 2.003 -27.887 1.00 85.56 86 VAL A CA 1
ATOM 666 C C . VAL A 1 86 ? 23.558 2.923 -29.044 1.00 85.56 86 VAL A C 1
ATOM 668 O O . VAL A 1 86 ? 23.595 2.498 -30.198 1.00 85.56 86 VAL A O 1
ATOM 671 N N . LEU A 1 87 ? 23.215 4.182 -28.756 1.00 85.69 87 LEU A N 1
ATOM 672 C CA . LEU A 1 87 ? 22.908 5.180 -29.784 1.00 85.69 87 LEU A CA 1
ATOM 673 C C . LEU A 1 87 ? 24.114 5.451 -30.695 1.00 85.69 87 LEU A C 1
ATOM 675 O O . LEU A 1 87 ? 23.958 5.467 -31.912 1.00 85.69 87 LEU A O 1
ATOM 679 N N . GLU A 1 88 ? 25.318 5.555 -30.131 1.00 90.06 88 GLU A N 1
ATOM 680 C CA . GLU A 1 88 ? 26.556 5.720 -30.902 1.00 90.06 88 GLU A CA 1
ATOM 681 C C . GLU A 1 88 ? 26.810 4.537 -31.853 1.00 90.06 88 GLU A C 1
ATOM 683 O O . GLU A 1 88 ? 27.164 4.728 -33.020 1.00 90.06 88 GLU A O 1
ATOM 688 N N . LEU A 1 89 ? 26.560 3.305 -31.394 1.00 88.06 89 LEU A N 1
ATOM 689 C CA . LEU A 1 89 ? 26.675 2.118 -32.240 1.00 88.06 89 LEU A CA 1
ATOM 690 C C . LEU A 1 89 ? 25.673 2.143 -33.405 1.00 88.06 89 LEU A C 1
ATOM 692 O O . LEU A 1 89 ? 26.022 1.744 -34.520 1.00 88.06 89 LEU A O 1
ATOM 696 N N . PHE A 1 90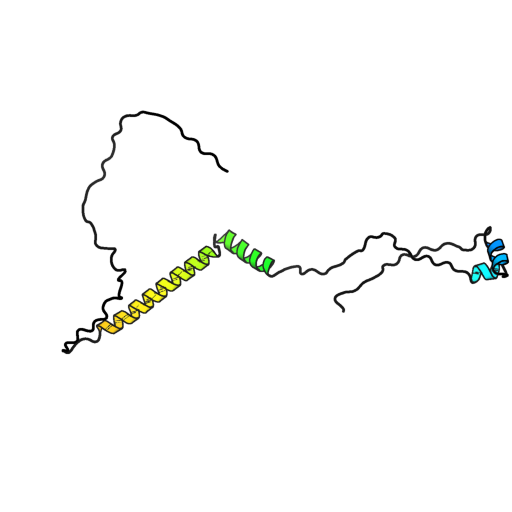 ? 24.445 2.617 -33.172 1.00 92.44 90 PHE A N 1
ATOM 697 C CA . PHE A 1 90 ? 23.439 2.761 -34.226 1.00 92.44 90 PHE A CA 1
ATOM 698 C C . PHE A 1 90 ? 23.803 3.847 -35.245 1.00 92.44 90 PHE A C 1
ATOM 700 O O . PHE A 1 90 ? 23.681 3.592 -36.446 1.00 92.44 90 PHE A O 1
ATOM 707 N N . ASP A 1 91 ? 24.297 5.004 -34.802 1.00 93.62 91 ASP A N 1
ATOM 708 C CA . ASP A 1 91 ? 24.759 6.076 -35.694 1.00 93.62 91 ASP A CA 1
ATOM 709 C C . ASP A 1 91 ? 25.934 5.610 -36.562 1.00 93.62 91 ASP A C 1
ATOM 711 O O . ASP A 1 91 ? 25.928 5.777 -37.789 1.00 93.62 91 ASP A O 1
ATOM 715 N N . TYR A 1 92 ? 26.911 4.934 -35.951 1.00 93.31 92 TYR A N 1
ATOM 716 C CA . TYR A 1 92 ? 28.030 4.343 -36.680 1.00 93.31 92 TYR A CA 1
ATOM 717 C C . TYR A 1 92 ? 27.555 3.294 -37.695 1.00 93.31 92 TYR A C 1
ATOM 719 O O . TYR A 1 92 ? 27.958 3.319 -38.863 1.00 93.31 92 TYR A O 1
ATOM 727 N N . ALA A 1 93 ? 26.661 2.389 -37.285 1.00 93.38 93 ALA A N 1
ATOM 728 C CA . ALA A 1 93 ? 26.107 1.370 -38.170 1.00 93.38 93 ALA A CA 1
ATOM 729 C C . ALA A 1 93 ? 25.349 1.991 -39.354 1.00 93.38 93 ALA A C 1
ATOM 731 O O . ALA A 1 93 ? 25.523 1.545 -40.493 1.00 93.38 93 ALA A O 1
ATOM 732 N N . TYR A 1 94 ? 24.553 3.036 -39.119 1.00 94.94 94 TYR A N 1
ATOM 733 C CA . TYR A 1 94 ? 23.824 3.745 -40.168 1.00 94.94 94 TYR A CA 1
ATOM 734 C C . TYR A 1 94 ? 24.772 4.361 -41.204 1.00 94.94 94 TYR A C 1
ATOM 736 O O . TYR A 1 94 ? 24.594 4.144 -42.410 1.00 94.94 94 TYR A O 1
ATOM 744 N N . GLU A 1 95 ? 25.819 5.062 -40.762 1.00 92.31 95 GLU A N 1
ATOM 745 C CA . GLU A 1 95 ? 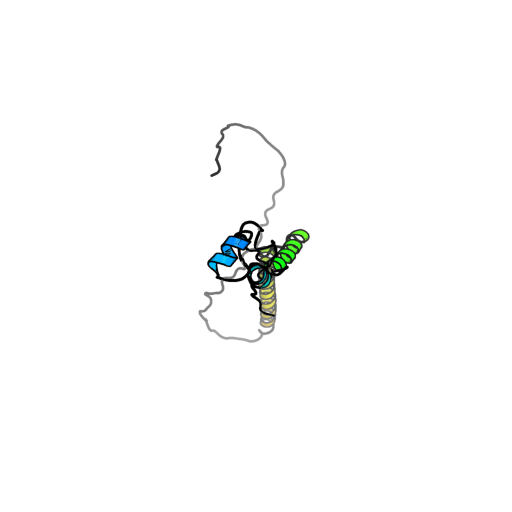26.775 5.693 -41.676 1.00 92.31 95 GLU A CA 1
ATOM 746 C C . GLU A 1 95 ? 27.580 4.643 -42.465 1.00 92.31 95 GLU A C 1
ATOM 748 O O . GLU A 1 95 ? 27.782 4.783 -43.677 1.00 92.31 95 GLU A O 1
ATOM 753 N N . VAL A 1 96 ? 27.948 3.524 -41.831 1.00 92.62 96 VAL A N 1
ATOM 754 C CA . VAL A 1 96 ? 28.613 2.396 -42.505 1.00 92.62 96 VAL A CA 1
ATOM 755 C C . VAL A 1 96 ? 27.707 1.754 -43.559 1.00 92.62 96 VAL A C 1
ATOM 757 O O . VAL A 1 96 ? 28.160 1.490 -44.681 1.00 92.62 96 VAL A O 1
ATOM 760 N N . ILE A 1 97 ? 26.430 1.517 -43.247 1.00 92.25 97 ILE A N 1
ATOM 761 C CA . ILE A 1 97 ? 25.458 0.949 -44.194 1.00 92.25 97 ILE A CA 1
ATOM 762 C C . ILE A 1 97 ? 25.263 1.897 -45.379 1.00 92.25 97 ILE A C 1
ATOM 764 O O . ILE A 1 97 ? 25.347 1.470 -46.535 1.00 92.25 97 ILE A O 1
ATOM 768 N N . LYS A 1 98 ? 25.078 3.192 -45.119 1.00 91.44 98 LYS A N 1
ATOM 769 C CA . LYS A 1 98 ? 24.958 4.229 -46.150 1.00 91.44 98 LYS A CA 1
ATOM 770 C C . LYS A 1 98 ? 26.195 4.275 -47.047 1.00 91.44 98 LYS A C 1
ATOM 772 O O . LYS A 1 98 ? 26.056 4.253 -48.272 1.00 91.44 98 LYS A O 1
ATOM 777 N N . PHE A 1 99 ? 27.399 4.255 -46.473 1.00 88.12 99 PHE A N 1
ATOM 778 C CA . PHE A 1 99 ? 28.651 4.220 -47.233 1.00 88.12 99 PHE A CA 1
ATOM 779 C C . PHE A 1 99 ? 28.755 2.966 -48.114 1.00 88.12 99 PHE A C 1
ATOM 781 O O . PHE A 1 99 ? 29.073 3.061 -49.305 1.00 88.12 99 PHE A O 1
ATOM 788 N N . ARG A 1 100 ? 28.432 1.786 -47.569 1.00 86.00 100 ARG A N 1
ATOM 789 C CA . ARG A 1 100 ? 28.434 0.511 -48.310 1.00 86.00 100 ARG A CA 1
ATOM 790 C C . ARG A 1 100 ? 27.423 0.514 -49.460 1.00 86.00 100 ARG A C 1
ATOM 792 O O . ARG A 1 100 ? 27.777 0.117 -50.573 1.00 86.00 100 ARG A O 1
ATOM 799 N N . LEU A 1 101 ? 26.206 1.010 -49.229 1.00 85.62 101 LEU A N 1
ATOM 800 C CA . LEU A 1 101 ? 25.168 1.145 -50.256 1.00 85.62 101 LEU A CA 1
ATOM 801 C C . LEU A 1 101 ? 25.568 2.151 -51.349 1.00 85.62 101 LEU A C 1
ATOM 803 O O . LEU A 1 101 ? 25.368 1.878 -52.535 1.00 85.62 101 LEU A O 1
ATOM 807 N N . CYS A 1 102 ? 26.182 3.279 -50.986 1.00 80.25 102 CYS A N 1
ATOM 808 C CA . CYS A 1 102 ? 26.711 4.253 -51.943 1.00 80.25 102 CYS A CA 1
ATOM 809 C C . CYS A 1 102 ? 27.837 3.660 -52.806 1.00 80.25 102 CYS A C 1
ATOM 811 O O . CYS A 1 102 ? 27.809 3.805 -54.031 1.00 80.25 102 CYS A O 1
ATOM 813 N N . ARG A 1 103 ? 28.781 2.914 -52.212 1.00 76.44 103 ARG A N 1
ATOM 814 C CA . ARG A 1 103 ? 29.855 2.232 -52.963 1.00 76.44 103 ARG A CA 1
ATOM 815 C C . ARG A 1 103 ? 29.312 1.188 -53.938 1.00 76.44 103 ARG A C 1
ATOM 817 O O . ARG A 1 103 ? 29.771 1.130 -55.080 1.00 76.44 103 ARG A O 1
ATOM 824 N N . ALA A 1 104 ? 28.309 0.414 -53.526 1.00 69.19 104 ALA A N 1
ATOM 825 C CA . ALA A 1 104 ? 27.658 -0.573 -54.388 1.00 69.19 104 ALA A CA 1
ATOM 826 C C . ALA A 1 104 ? 26.913 0.072 -55.576 1.00 69.19 104 ALA A C 1
ATOM 828 O O . ALA A 1 104 ? 26.891 -0.491 -56.673 1.00 69.19 104 ALA A O 1
ATOM 829 N N . LYS A 1 105 ? 26.340 1.272 -55.397 1.00 66.56 105 LYS A N 1
ATOM 830 C CA . LYS A 1 105 ? 25.701 2.037 -56.485 1.00 66.56 105 LYS A CA 1
ATOM 831 C C . LYS A 1 105 ? 26.720 2.687 -57.433 1.00 66.56 105 LYS A C 1
ATOM 833 O O . LYS A 1 105 ? 26.489 2.690 -58.641 1.00 66.56 105 LYS A O 1
ATOM 838 N N . CYS A 1 106 ? 27.856 3.177 -56.931 1.00 60.41 106 CYS A N 1
ATOM 839 C CA . CYS A 1 106 ? 28.902 3.781 -57.768 1.00 60.41 106 CYS A CA 1
ATOM 840 C C . CYS A 1 106 ? 29.646 2.763 -58.649 1.00 60.41 106 CYS A C 1
ATOM 842 O O . CYS A 1 106 ? 29.933 3.067 -59.805 1.00 60.41 106 CYS A O 1
ATOM 844 N N . GLN A 1 107 ? 29.891 1.534 -58.175 1.00 56.47 107 GLN A N 1
ATOM 845 C CA . GLN A 1 107 ? 30.535 0.499 -59.002 1.00 56.47 107 GLN A CA 1
ATOM 846 C C . GLN A 1 107 ? 29.682 0.059 -60.205 1.00 56.47 107 GLN A C 1
ATOM 848 O O . GLN A 1 107 ? 30.232 -0.312 -61.240 1.00 56.47 107 GLN A O 1
ATOM 853 N N . LYS A 1 108 ? 28.347 0.162 -60.121 1.00 50.19 108 LYS A N 1
ATOM 854 C CA . LYS A 1 108 ? 27.459 -0.120 -61.262 1.00 50.19 108 LYS A CA 1
ATOM 855 C C . LYS A 1 108 ? 27.495 0.967 -62.343 1.00 50.19 108 LYS A C 1
ATOM 857 O O . LYS A 1 108 ? 27.234 0.655 -63.499 1.00 50.19 108 LYS A O 1
ATOM 862 N N . LYS A 1 109 ? 27.847 2.216 -62.006 1.00 46.38 109 LYS A N 1
ATOM 863 C CA . LYS A 1 109 ? 27.893 3.328 -62.975 1.00 46.38 109 LYS A CA 1
ATOM 864 C C . LYS A 1 109 ? 29.153 3.364 -63.845 1.00 46.38 109 LYS A C 1
ATOM 866 O O . LYS A 1 109 ? 29.109 3.966 -64.906 1.00 46.38 109 LYS A O 1
ATOM 871 N N . HIS A 1 110 ? 30.246 2.703 -63.456 1.00 47.28 110 HIS A N 1
ATOM 872 C CA . HIS A 1 110 ? 31.500 2.743 -64.227 1.00 47.28 110 HIS A CA 1
ATOM 873 C C . HIS A 1 110 ? 31.637 1.618 -65.280 1.00 47.28 110 HIS A C 1
ATOM 875 O O . HIS A 1 110 ? 32.643 1.555 -65.982 1.00 47.28 110 HIS A O 1
ATOM 881 N N . LYS A 1 111 ? 30.646 0.721 -65.422 1.00 41.03 111 LYS A N 1
ATOM 882 C CA . LYS A 1 111 ? 30.659 -0.355 -66.441 1.00 41.03 111 LYS A CA 1
ATOM 883 C C . LYS A 1 111 ? 29.818 -0.040 -67.693 1.00 41.03 111 LYS A C 1
ATOM 885 O O . LYS A 1 111 ? 29.730 -0.871 -68.586 1.00 41.03 111 LYS A O 1
ATOM 890 N N . SER A 1 112 ? 29.230 1.153 -67.789 1.00 48.25 112 SER A N 1
ATOM 891 C CA . SER A 1 112 ? 28.465 1.591 -68.964 1.00 48.25 112 SER A CA 1
ATOM 892 C C . SER A 1 112 ? 28.884 3.001 -69.362 1.00 48.25 112 SER A C 1
ATOM 894 O O . SER A 1 112 ? 28.213 3.957 -69.002 1.00 48.25 112 SER A O 1
ATOM 896 N N . ASN A 1 113 ? 30.019 3.130 -70.048 1.00 42.81 113 ASN A N 1
ATOM 897 C CA . ASN A 1 113 ? 30.332 4.294 -70.880 1.00 42.81 113 ASN A CA 1
ATOM 898 C C . ASN A 1 113 ? 31.388 3.887 -71.918 1.00 42.81 113 ASN A C 1
ATOM 900 O O . ASN A 1 113 ? 32.582 4.118 -71.753 1.00 42.81 113 ASN A O 1
ATOM 904 N N . ASN A 1 114 ? 30.921 3.237 -72.982 1.00 45.62 114 ASN A N 1
ATOM 905 C CA . ASN A 1 114 ? 31.518 3.356 -74.306 1.00 45.62 114 ASN A CA 1
ATOM 906 C C . ASN A 1 114 ? 30.385 3.793 -75.250 1.00 45.62 114 ASN A C 1
ATOM 908 O O . ASN A 1 114 ? 29.279 3.272 -75.115 1.00 45.62 114 ASN A O 1
ATOM 912 N N . SER A 1 115 ? 30.690 4.724 -76.155 1.00 42.47 115 SER A N 1
ATOM 913 C CA . SER A 1 115 ? 29.819 5.385 -77.151 1.00 42.47 115 SER A CA 1
ATOM 914 C C . SER A 1 115 ? 29.134 6.712 -76.761 1.00 42.47 115 SER A C 1
ATOM 916 O O . SER A 1 115 ? 28.036 6.756 -76.222 1.00 42.47 115 SER A O 1
ATOM 918 N N . ASP A 1 116 ? 29.838 7.784 -77.147 1.00 44.94 116 ASP A N 1
ATOM 919 C CA . ASP A 1 116 ? 29.400 8.908 -77.996 1.00 44.94 116 ASP A CA 1
ATOM 920 C C . ASP A 1 116 ? 28.285 9.901 -77.579 1.00 44.94 116 ASP A C 1
ATOM 922 O O . ASP A 1 116 ? 27.102 9.591 -77.551 1.00 44.94 116 ASP A O 1
ATOM 926 N N . LYS A 1 117 ? 28.740 11.169 -77.503 1.00 42.75 117 LYS A N 1
ATOM 927 C CA . LYS A 1 117 ? 28.153 12.442 -77.992 1.00 42.75 117 LYS A CA 1
ATOM 928 C C . LYS A 1 117 ? 26.851 12.977 -77.379 1.00 42.75 117 LYS A C 1
ATOM 930 O O . LYS A 1 117 ? 25.784 12.400 -77.512 1.00 42.75 117 LYS A O 1
ATOM 935 N N . GLY A 1 118 ? 26.919 14.229 -76.915 1.00 34.62 118 GLY A N 1
ATOM 936 C CA . GLY A 1 118 ? 25.741 15.094 -76.812 1.00 34.62 118 GLY A CA 1
ATOM 937 C C . GLY A 1 118 ? 25.945 16.298 -75.901 1.00 34.62 118 GLY A C 1
ATOM 938 O O . GLY A 1 118 ? 25.995 16.159 -74.686 1.00 34.62 118 GLY A O 1
ATOM 939 N N . VAL A 1 119 ? 26.055 17.483 -76.499 1.00 49.66 119 VAL A N 1
ATOM 940 C CA . VAL A 1 119 ? 26.059 18.787 -75.829 1.00 49.66 119 VAL A CA 1
ATOM 941 C C . VAL A 1 119 ? 24.723 18.998 -75.111 1.00 49.66 119 VAL A C 1
ATOM 943 O O . VAL A 1 119 ? 23.699 19.188 -75.759 1.00 49.66 119 VAL A O 1
ATOM 946 N N . ALA A 1 120 ? 24.739 19.006 -73.782 1.00 42.81 120 ALA A N 1
ATOM 947 C CA . ALA A 1 120 ? 23.723 19.659 -72.965 1.00 42.81 120 ALA A CA 1
ATOM 948 C C . ALA A 1 120 ? 24.399 20.160 -71.684 1.00 42.81 120 ALA A C 1
ATOM 950 O O . ALA A 1 120 ? 24.736 19.383 -70.792 1.00 42.81 120 ALA A O 1
ATOM 951 N N . LEU A 1 121 ? 24.632 21.472 -71.616 1.00 45.41 121 LEU A N 1
ATOM 952 C CA . LEU A 1 121 ? 24.934 22.170 -70.371 1.00 45.41 121 LEU A CA 1
ATOM 953 C C . LEU A 1 121 ? 23.669 22.107 -69.505 1.00 45.41 121 LEU A C 1
ATOM 955 O O . LEU A 1 121 ? 22.805 22.974 -69.602 1.00 45.41 121 LEU A O 1
ATOM 959 N N . SER A 1 122 ? 23.528 21.042 -68.715 1.00 32.84 122 SER A N 1
ATOM 960 C CA . SER A 1 122 ? 22.490 20.965 -67.690 1.00 32.84 122 SER A CA 1
ATOM 961 C C . SER A 1 122 ? 23.013 21.683 -66.455 1.00 32.84 122 SER A C 1
ATOM 963 O O . SER A 1 122 ? 23.903 21.206 -65.754 1.00 32.84 122 SER A O 1
ATOM 965 N N . LEU A 1 123 ? 22.486 22.881 -66.247 1.00 49.66 123 LEU A N 1
ATOM 966 C CA . LEU A 1 123 ? 22.789 23.770 -65.140 1.00 49.66 123 LEU A CA 1
ATOM 967 C C . LEU A 1 123 ? 22.062 23.249 -63.890 1.00 49.66 123 LEU A C 1
ATOM 969 O O . LEU A 1 123 ? 21.010 23.754 -63.538 1.00 49.66 123 LEU A O 1
ATOM 973 N N . ASP A 1 124 ? 22.607 22.205 -63.264 1.00 39.69 124 ASP A N 1
ATOM 974 C CA . ASP A 1 124 ? 22.172 21.687 -61.951 1.00 39.69 124 ASP A CA 1
ATOM 975 C C . ASP A 1 124 ? 23.365 21.189 -61.099 1.00 39.69 124 ASP A C 1
ATOM 977 O O . ASP A 1 124 ? 23.224 20.378 -60.184 1.00 39.69 124 ASP A O 1
ATOM 981 N N . ASP A 1 125 ? 24.570 21.712 -61.352 1.00 43.59 125 ASP A N 1
ATOM 982 C CA . ASP A 1 125 ? 25.780 21.442 -60.557 1.00 43.59 125 ASP A CA 1
ATOM 983 C C . ASP A 1 125 ? 26.006 22.495 -59.451 1.00 43.59 125 ASP A C 1
ATOM 985 O O . ASP A 1 125 ? 27.114 22.968 -59.216 1.00 43.59 125 ASP A O 1
ATOM 989 N N . VAL A 1 126 ? 24.943 22.850 -58.718 1.00 42.94 126 VAL A N 1
ATOM 990 C CA . VAL A 1 126 ? 25.044 23.606 -57.449 1.00 42.94 126 VAL A CA 1
ATOM 991 C C . VAL A 1 126 ? 24.261 22.893 -56.344 1.00 42.94 126 VAL A C 1
ATOM 993 O O . VAL A 1 126 ? 23.482 23.494 -55.617 1.00 42.94 126 VAL A O 1
ATOM 996 N N . LYS A 1 127 ? 24.444 21.573 -56.184 1.00 38.06 127 LYS A N 1
ATOM 997 C CA . LYS A 1 127 ? 24.218 20.922 -54.873 1.00 38.06 127 LYS A CA 1
ATOM 998 C C . LYS A 1 127 ? 24.873 19.552 -54.710 1.00 38.06 127 LYS A C 1
ATOM 1000 O O . LYS A 1 127 ? 24.285 18.624 -54.160 1.00 38.06 127 LYS A O 1
ATOM 1005 N N . ARG A 1 128 ? 26.133 19.417 -55.118 1.00 38.09 128 ARG A N 1
ATOM 1006 C CA . ARG A 1 128 ? 27.019 18.399 -54.543 1.00 38.09 128 ARG A CA 1
ATOM 1007 C C . ARG A 1 128 ? 28.115 19.104 -53.772 1.00 38.09 128 ARG A C 1
ATOM 1009 O O . ARG A 1 128 ? 29.217 19.298 -54.263 1.00 38.09 128 ARG A O 1
ATOM 1016 N N . HIS A 1 129 ? 27.792 19.473 -52.536 1.00 34.81 129 HIS A N 1
ATOM 1017 C CA . HIS A 1 129 ? 28.832 19.573 -51.527 1.00 34.81 129 HIS A CA 1
ATOM 1018 C C . HIS A 1 129 ? 29.496 18.194 -51.455 1.00 34.81 129 HIS A C 1
ATOM 1020 O O . HIS A 1 129 ? 28.919 17.231 -50.950 1.00 34.81 129 HIS A O 1
ATOM 1026 N N . ASN A 1 130 ? 30.683 18.096 -52.041 1.00 39.38 130 ASN A N 1
ATOM 1027 C CA . ASN A 1 130 ? 31.662 17.102 -51.652 1.00 39.38 130 ASN A CA 1
ATOM 1028 C C . ASN A 1 130 ? 31.995 17.339 -50.171 1.00 39.38 130 ASN A C 1
ATOM 1030 O O . ASN A 1 130 ? 32.362 18.459 -49.819 1.00 39.38 130 ASN A O 1
ATOM 1034 N N . PRO A 1 131 ? 32.007 16.302 -49.324 1.00 36.97 13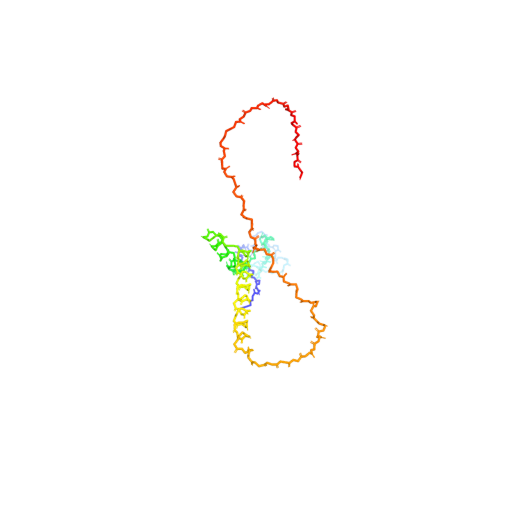1 PRO A N 1
ATOM 1035 C CA . PRO A 1 131 ? 32.996 16.188 -48.277 1.00 36.97 131 PRO A CA 1
ATOM 1036 C C . PRO A 1 131 ? 33.995 15.133 -48.756 1.00 36.97 131 PRO A C 1
ATOM 1038 O O . PRO A 1 131 ? 34.015 13.991 -48.310 1.00 36.97 131 PRO A O 1
ATOM 1041 N N . CYS A 1 132 ? 34.772 15.500 -49.769 1.00 38.31 132 CYS A N 1
ATOM 1042 C CA . CYS A 1 132 ? 35.990 14.793 -50.149 1.00 38.31 132 CYS A CA 1
ATOM 1043 C C . CYS A 1 132 ? 37.096 15.830 -50.350 1.00 38.31 132 CYS A C 1
ATOM 1045 O O . CYS A 1 132 ? 37.747 15.878 -51.383 1.00 38.31 132 CYS A O 1
ATOM 1047 N N . GLU A 1 133 ? 37.287 16.664 -49.331 1.00 36.81 133 GLU A N 1
ATOM 1048 C CA . GLU A 1 133 ? 38.570 17.2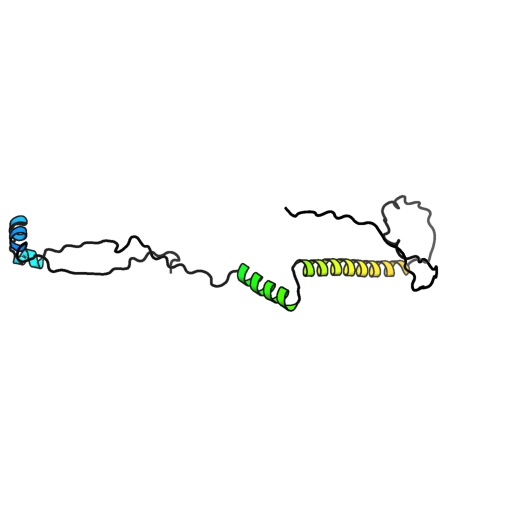88 -49.029 1.00 36.81 133 GLU A CA 1
ATOM 1049 C C . GLU A 1 133 ? 38.850 17.068 -47.545 1.00 36.81 133 GLU A C 1
ATOM 1051 O O . GLU A 1 133 ? 38.451 17.852 -46.694 1.00 36.81 133 GLU A O 1
ATOM 1056 N N . ASN A 1 134 ? 39.496 15.948 -47.231 1.00 36.00 134 ASN A N 1
ATOM 1057 C CA . ASN A 1 134 ? 40.643 15.964 -46.334 1.00 36.00 134 ASN A CA 1
ATOM 1058 C C . ASN A 1 134 ? 41.402 14.653 -46.537 1.00 36.00 134 ASN A C 1
ATOM 1060 O O . ASN A 1 134 ? 40.958 13.615 -46.065 1.00 36.00 134 ASN A O 1
ATOM 1064 N N . ILE A 1 135 ? 42.450 14.699 -47.358 1.00 44.28 135 ILE A N 1
ATOM 1065 C CA . ILE A 1 135 ? 43.637 13.824 -47.416 1.00 44.28 135 ILE A CA 1
ATOM 1066 C C . ILE A 1 135 ? 44.327 14.193 -48.739 1.00 44.28 135 ILE A C 1
ATOM 1068 O O . ILE A 1 135 ? 44.134 13.578 -49.787 1.00 44.28 135 ILE A O 1
ATOM 1072 N N . ARG A 1 136 ? 45.139 15.250 -48.707 1.00 35.16 136 ARG A N 1
ATOM 1073 C CA . ARG A 1 136 ? 46.297 15.360 -49.596 1.00 35.16 136 ARG A CA 1
ATOM 1074 C C . ARG A 1 136 ? 47.440 15.921 -48.765 1.00 35.16 136 ARG A C 1
ATOM 1076 O O . ARG A 1 136 ? 47.302 16.954 -48.126 1.00 35.16 136 ARG A O 1
ATOM 1083 N N . GLY A 1 137 ? 48.489 15.114 -48.662 1.00 29.52 137 GLY A N 1
ATOM 1084 C CA . GLY A 1 137 ? 49.509 15.217 -47.633 1.00 29.52 137 GLY A CA 1
ATOM 1085 C C . GLY A 1 137 ? 50.413 16.437 -47.740 1.00 29.52 137 GLY A C 1
ATOM 1086 O O . GLY A 1 137 ? 50.710 16.929 -48.826 1.00 29.52 137 GLY A O 1
ATOM 1087 N N . HIS A 1 138 ? 50.932 16.827 -46.582 1.00 32.12 138 HIS A N 1
ATOM 1088 C CA . HIS A 1 138 ? 52.251 17.429 -46.467 1.00 32.12 138 HIS A CA 1
ATOM 1089 C C . HIS A 1 138 ? 53.305 16.315 -46.395 1.00 32.12 138 HIS A C 1
ATOM 1091 O O . HIS A 1 138 ? 53.223 15.469 -45.503 1.00 32.12 138 HIS A O 1
ATOM 1097 N N . PRO A 1 139 ? 54.338 16.331 -47.251 1.00 41.66 139 PRO A N 1
ATOM 1098 C CA . PRO A 1 139 ? 55.645 15.814 -46.907 1.00 41.66 139 PRO A CA 1
ATOM 1099 C C . PRO A 1 139 ? 56.570 17.009 -46.657 1.00 41.66 139 PRO A C 1
ATOM 1101 O O . PRO A 1 139 ? 56.972 17.706 -47.583 1.00 41.66 139 PRO A O 1
ATOM 1104 N N . ALA A 1 140 ? 56.918 17.247 -45.398 1.00 34.09 140 ALA A N 1
ATOM 1105 C CA . ALA A 1 140 ? 58.120 17.990 -45.047 1.00 34.09 140 ALA A CA 1
ATOM 1106 C C . ALA A 1 140 ? 58.641 17.446 -43.715 1.00 34.09 140 ALA A C 1
ATOM 1108 O O . ALA A 1 140 ? 58.141 17.749 -42.637 1.00 34.09 140 ALA A O 1
ATOM 1109 N N . SER A 1 141 ? 59.621 16.559 -43.854 1.00 31.86 141 SER A N 1
ATOM 1110 C CA . SER A 1 141 ? 60.664 16.244 -42.883 1.00 31.86 141 SER A CA 1
ATOM 1111 C C . SER A 1 141 ? 61.049 17.444 -42.007 1.00 31.86 141 SER A C 1
ATOM 1113 O O . SER A 1 141 ? 61.455 18.457 -42.565 1.00 31.86 141 SER A O 1
ATOM 1115 N N . MET A 1 142 ? 61.070 17.289 -40.677 1.00 33.38 142 MET A N 1
ATOM 1116 C CA . MET A 1 142 ? 62.313 17.456 -39.906 1.00 33.38 142 MET A CA 1
ATOM 1117 C C . MET A 1 142 ? 62.157 16.981 -38.447 1.00 33.38 142 MET A C 1
ATOM 1119 O O . MET A 1 142 ? 61.461 17.580 -37.639 1.00 33.38 142 MET A O 1
ATOM 1123 N N . THR A 1 143 ? 62.801 15.847 -38.174 1.00 31.62 143 THR A N 1
ATOM 1124 C CA . THR A 1 143 ? 63.764 15.602 -37.086 1.00 31.62 143 THR A CA 1
ATOM 1125 C C . THR A 1 143 ? 63.441 16.068 -35.658 1.00 31.62 143 THR A C 1
ATOM 1127 O O . THR A 1 143 ? 63.457 17.250 -35.334 1.00 31.62 143 THR A O 1
ATOM 1130 N N . TYR A 1 144 ? 63.317 15.081 -34.766 1.00 34.12 144 TYR A N 1
ATOM 1131 C CA . TYR A 1 144 ? 63.498 15.218 -33.321 1.00 34.12 144 TYR A CA 1
ATOM 1132 C C . TYR A 1 144 ? 64.855 15.849 -32.983 1.00 34.12 144 TYR A C 1
ATOM 1134 O O . TYR A 1 144 ? 65.888 15.337 -33.413 1.00 34.12 144 TYR A O 1
ATOM 1142 N N . THR A 1 145 ? 64.868 16.857 -32.110 1.00 33.59 145 THR A N 1
ATOM 1143 C CA . THR A 1 145 ? 66.053 17.179 -31.306 1.00 33.59 145 THR A CA 1
ATOM 1144 C C . THR A 1 145 ? 65.671 17.420 -29.855 1.00 33.59 145 THR A C 1
ATOM 1146 O O . THR A 1 145 ? 64.817 18.243 -29.533 1.00 33.59 145 THR A O 1
ATOM 1149 N N . ALA A 1 146 ? 66.333 16.639 -29.007 1.00 37.31 146 ALA A N 1
ATOM 1150 C CA . ALA A 1 146 ? 66.347 16.698 -27.562 1.00 37.31 146 ALA A CA 1
ATOM 1151 C C . ALA A 1 146 ? 66.898 18.029 -27.031 1.00 37.31 146 ALA A C 1
ATOM 1153 O O . ALA A 1 146 ? 67.717 18.654 -27.694 1.00 37.31 146 ALA A O 1
ATOM 1154 N N . ASN A 1 147 ? 66.513 18.331 -25.784 1.00 44.62 147 ASN A N 1
ATOM 1155 C CA . ASN A 1 147 ? 67.187 19.184 -24.802 1.00 44.62 147 ASN A CA 1
ATOM 1156 C C . ASN A 1 147 ? 67.549 20.617 -25.219 1.00 44.62 147 ASN A C 1
ATOM 1158 O O . ASN A 1 147 ? 68.341 20.828 -26.123 1.00 44.62 147 ASN A O 1
ATOM 1162 N N . ILE A 1 148 ? 67.074 21.589 -24.430 1.00 37.78 148 ILE A N 1
ATOM 1163 C CA . ILE A 1 148 ? 67.877 22.602 -23.711 1.00 37.78 148 ILE A CA 1
ATOM 1164 C C . ILE A 1 148 ? 66.889 23.581 -23.034 1.00 37.78 148 ILE A C 1
ATOM 1166 O O . ILE A 1 148 ? 66.210 24.366 -23.686 1.00 37.78 148 ILE A O 1
ATOM 1170 N N . LEU A 1 149 ? 66.794 23.492 -21.701 1.00 34.41 149 LEU A N 1
ATOM 1171 C CA . LEU A 1 149 ? 66.428 24.606 -20.802 1.00 34.41 149 LEU A CA 1
ATOM 1172 C C . LEU A 1 149 ? 67.506 25.709 -20.946 1.00 34.41 149 LEU A C 1
ATOM 1174 O O . LEU A 1 149 ? 68.657 25.319 -21.154 1.00 34.41 149 LEU A O 1
ATOM 1178 N N . PRO A 1 150 ? 67.253 27.025 -20.727 1.00 44.19 150 PRO A N 1
ATOM 1179 C CA . PRO A 1 150 ? 66.943 27.497 -19.368 1.00 44.19 150 PRO A CA 1
ATOM 1180 C C . PRO A 1 150 ? 66.130 28.816 -19.218 1.00 44.19 150 PRO A C 1
ATOM 1182 O O . PRO A 1 150 ? 65.912 29.567 -20.159 1.00 44.19 150 PRO A O 1
ATOM 1185 N N . HIS A 1 151 ? 65.823 29.103 -17.942 1.00 31.61 151 HIS A N 1
ATOM 1186 C CA . HIS A 1 151 ? 65.555 30.399 -17.284 1.00 31.61 151 HIS A CA 1
ATOM 1187 C C . HIS A 1 151 ? 64.103 30.901 -17.044 1.00 31.61 151 HIS A C 1
ATOM 1189 O O . HIS A 1 151 ? 63.445 31.489 -17.891 1.00 31.61 151 HIS A O 1
ATOM 1195 N N . HIS A 1 152 ? 63.684 30.727 -15.779 1.00 31.09 152 HIS A N 1
ATOM 1196 C CA . HIS A 1 152 ? 62.707 31.477 -14.954 1.00 31.09 152 HIS A CA 1
ATOM 1197 C C . HIS A 1 152 ? 63.057 32.985 -14.785 1.00 31.09 152 HIS A C 1
ATOM 1199 O O . HIS A 1 152 ? 64.188 33.329 -15.145 1.00 31.09 152 HIS A O 1
ATOM 1205 N N . PRO A 1 153 ? 62.253 33.853 -14.087 1.00 41.56 153 PRO A N 1
ATOM 1206 C CA . PRO A 1 153 ? 60.924 33.678 -13.429 1.00 41.56 153 PRO A CA 1
ATOM 1207 C C . PRO A 1 153 ? 59.890 34.843 -13.616 1.00 41.56 153 PRO A C 1
ATOM 1209 O O . PRO A 1 153 ? 60.269 35.940 -13.997 1.00 41.56 153 PRO A O 1
ATOM 1212 N N . ALA A 1 154 ? 58.606 34.639 -13.236 1.00 29.95 154 ALA A N 1
ATOM 1213 C CA . ALA A 1 154 ? 57.822 35.503 -12.304 1.00 29.95 154 ALA A CA 1
ATOM 1214 C C . ALA A 1 154 ? 56.317 35.109 -12.179 1.00 29.95 154 ALA A C 1
ATOM 1216 O O . ALA A 1 154 ? 55.480 35.499 -12.979 1.00 29.95 154 ALA A O 1
ATOM 1217 N N . ARG A 1 155 ? 56.015 34.306 -11.147 1.00 32.06 155 ARG A N 1
ATOM 1218 C CA . ARG A 1 155 ? 54.995 34.450 -10.075 1.00 32.06 155 ARG A CA 1
ATOM 1219 C C . ARG A 1 155 ? 53.659 35.223 -10.296 1.00 32.06 155 ARG A C 1
ATOM 1221 O O . ARG A 1 155 ? 53.683 36.419 -10.550 1.00 32.06 155 ARG A O 1
ATOM 1228 N N . GLY A 1 156 ? 52.539 34.575 -9.911 1.00 30.80 156 GLY A N 1
ATOM 1229 C CA . GLY A 1 156 ? 51.310 35.200 -9.356 1.00 30.80 156 GLY A CA 1
ATOM 1230 C C . GLY A 1 156 ? 49.980 34.597 -9.855 1.00 30.80 156 GLY A C 1
ATOM 1231 O O . GLY A 1 156 ? 49.470 35.037 -10.871 1.00 30.80 156 GLY A O 1
ATOM 1232 N N . THR A 1 157 ? 49.518 33.460 -9.316 1.00 32.75 157 THR A N 1
ATOM 1233 C CA . THR A 1 157 ? 48.314 33.311 -8.447 1.00 32.75 157 THR A CA 1
ATOM 1234 C C . THR A 1 157 ? 47.031 34.004 -8.931 1.00 32.75 157 THR A C 1
ATOM 1236 O O . THR A 1 157 ? 46.893 35.213 -8.764 1.00 32.75 157 THR A O 1
ATOM 1239 N N . PHE A 1 158 ? 46.055 33.217 -9.397 1.00 32.81 158 PHE A N 1
ATOM 1240 C CA . PHE A 1 158 ? 44.640 33.595 -9.411 1.00 32.81 158 PHE A CA 1
ATOM 1241 C C . PHE A 1 158 ? 43.802 32.367 -9.026 1.00 32.81 158 PHE A C 1
ATOM 1243 O O . PHE A 1 158 ? 43.857 31.334 -9.693 1.00 32.81 158 PHE A O 1
ATOM 1250 N N . GLU A 1 159 ? 43.149 32.469 -7.871 1.00 39.41 159 GLU A N 1
ATOM 1251 C CA . GLU A 1 159 ? 42.146 31.540 -7.353 1.00 39.41 159 GLU A CA 1
ATOM 1252 C C . GLU A 1 159 ? 40.836 31.776 -8.102 1.00 39.41 159 GLU A C 1
ATOM 1254 O O . GLU A 1 159 ? 40.520 32.928 -8.379 1.00 39.41 159 GLU A O 1
ATOM 1259 N N . ASP A 1 160 ? 40.049 30.731 -8.366 1.00 33.81 160 ASP A N 1
ATOM 1260 C CA . ASP A 1 160 ? 38.632 30.928 -8.659 1.00 33.81 160 ASP A CA 1
ATOM 1261 C C . ASP A 1 160 ? 37.772 29.856 -7.994 1.00 33.81 160 ASP A C 1
ATOM 1263 O O . ASP A 1 160 ? 38.004 28.648 -8.095 1.00 33.81 160 ASP A O 1
ATOM 1267 N N . PHE A 1 161 ? 36.803 30.383 -7.257 1.00 36.06 161 PHE A N 1
ATOM 1268 C CA . PHE A 1 161 ? 35.853 29.714 -6.395 1.00 36.06 161 PHE A CA 1
ATOM 1269 C C . PHE A 1 161 ? 34.666 29.185 -7.201 1.00 36.06 161 PHE A C 1
ATOM 1271 O O . PHE A 1 161 ? 34.121 29.850 -8.078 1.00 36.06 161 PHE A O 1
ATOM 1278 N N . THR A 1 162 ? 34.224 27.992 -6.826 1.00 41.59 162 THR A N 1
ATOM 1279 C CA . THR A 1 162 ? 32.926 27.413 -7.173 1.00 41.59 162 THR A CA 1
ATOM 1280 C C . THR A 1 162 ? 31.779 28.149 -6.474 1.00 41.59 162 THR A C 1
ATOM 1282 O O . THR A 1 162 ? 31.843 28.381 -5.264 1.00 41.59 162 THR A O 1
ATOM 1285 N N . CYS A 1 163 ? 30.706 28.413 -7.218 1.00 42.06 163 CYS A N 1
ATOM 1286 C CA . CYS A 1 163 ? 29.324 28.398 -6.733 1.00 42.06 163 CYS A CA 1
ATOM 1287 C C . CYS A 1 163 ? 28.565 27.338 -7.530 1.00 42.06 163 CYS A C 1
ATOM 1289 O O . CYS A 1 163 ? 28.833 27.238 -8.750 1.00 42.06 163 CYS A O 1
#

Radius of gyration: 47.48 Å; chains: 1; bounding box: 110×50×122 Å

Sequence (163 aa):
MPCNVTRYGKELSMVKIPSKASAKYLAKKYNRSEQYIGENILVLDIFFEALNYETIEQKKAYEVAGLLGDIGGQMGLFIGASILTVLELFDYAYEVIKFRLCRAKCQKKHKSNNSDKGVALSLDDVKRHNPCENIRGHPASMTYTANILPHHPARGTFEDFTC